Protein AF-A0A1G1GU36-F1 (afdb_monomer)

Sequence (81 aa):
MTTLKRTQMYFPEDMLSELKRKADEEKTTIANIVRIAVSEILEKEKKRNWIEDPLWDMVGASRSKDKDLSVNHDKYLYGKK

Foldseek 3Di:
DDDDDDDDDDDDPVVVVVLVVVCVVVVHDSVVVVVVVVVVVVVVVVVVPPVPDPVVVVVVVDDDPDPCCVPPVCCVVPVDD

Mean predicted aligned error: 14.02 Å

Radius of gyration: 25.7 Å; Cα contacts (8 Å, |Δi|>4): 15; chains: 1; bounding box: 71×29×51 Å

Structure (mmCIF, N/CA/C/O backbone):
data_AF-A0A1G1GU36-F1
#
_entry.id   AF-A0A1G1GU36-F1
#
loop_
_atom_site.group_PDB
_atom_site.id
_atom_site.type_symbol
_atom_site.label_atom_id
_atom_site.label_alt_id
_atom_site.label_comp_id
_atom_site.label_asym_id
_atom_site.l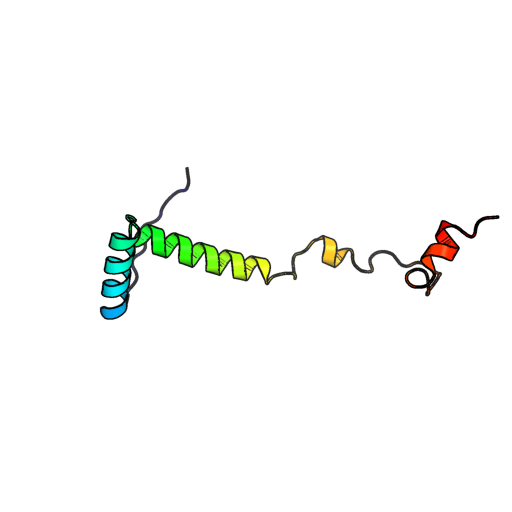abel_entity_id
_atom_site.label_seq_id
_atom_site.pdbx_PDB_ins_code
_atom_site.Cartn_x
_atom_site.Cartn_y
_atom_site.Cartn_z
_atom_site.occupancy
_atom_site.B_iso_or_equiv
_atom_site.auth_seq_id
_atom_site.auth_comp_id
_atom_site.auth_asym_id
_atom_site.auth_atom_id
_atom_site.pdbx_PDB_model_num
ATOM 1 N N . MET A 1 1 ? 4.683 18.795 0.989 1.00 47.66 1 MET A N 1
ATOM 2 C CA . MET A 1 1 ? 3.611 17.882 1.447 1.00 47.66 1 MET A CA 1
ATOM 3 C C . MET A 1 1 ? 2.885 17.359 0.222 1.00 47.66 1 MET A C 1
ATOM 5 O O . MET A 1 1 ? 2.556 18.160 -0.643 1.00 47.66 1 MET A O 1
ATOM 9 N N . THR A 1 2 ? 2.694 16.047 0.101 1.00 76.06 2 THR A N 1
ATOM 10 C CA . THR A 1 2 ? 1.910 15.458 -0.993 1.00 76.06 2 THR A CA 1
ATOM 11 C C . THR A 1 2 ? 0.426 15.754 -0.788 1.00 76.06 2 THR A C 1
ATOM 13 O O . THR A 1 2 ? -0.097 15.631 0.318 1.00 76.06 2 THR A O 1
ATOM 16 N N . THR A 1 3 ? -0.260 16.184 -1.846 1.00 89.12 3 THR A N 1
ATOM 17 C CA . THR A 1 3 ? -1.696 16.477 -1.806 1.00 89.12 3 THR A CA 1
ATOM 18 C C . THR A 1 3 ? -2.489 15.183 -1.992 1.00 89.12 3 THR A C 1
ATOM 20 O O . THR A 1 3 ? -2.303 14.458 -2.967 1.00 89.12 3 THR A O 1
ATOM 23 N N . LEU A 1 4 ? -3.370 14.864 -1.040 1.00 90.00 4 LEU A N 1
ATOM 24 C CA . LEU A 1 4 ? -4.250 13.697 -1.130 1.00 90.00 4 LEU A CA 1
ATOM 25 C C . LEU A 1 4 ? -5.596 14.106 -1.734 1.00 90.00 4 LEU A C 1
ATOM 27 O O . LEU A 1 4 ? -6.211 15.073 -1.289 1.00 90.00 4 LEU A O 1
ATOM 31 N N . LYS A 1 5 ? -6.069 13.348 -2.727 1.00 92.94 5 LYS A N 1
ATOM 32 C CA . LYS A 1 5 ? -7.412 13.499 -3.305 1.00 92.94 5 LYS A CA 1
ATOM 33 C C . LYS A 1 5 ? -8.310 12.347 -2.858 1.00 92.94 5 LYS A C 1
ATOM 35 O O . LYS A 1 5 ? -7.894 11.188 -2.869 1.00 92.94 5 LYS A O 1
ATOM 40 N N . ARG A 1 6 ? -9.552 12.661 -2.474 1.00 93.19 6 ARG A N 1
ATOM 41 C CA . ARG A 1 6 ? -10.558 11.652 -2.113 1.00 93.19 6 ARG A CA 1
ATOM 42 C C . ARG A 1 6 ? -10.943 10.859 -3.360 1.00 93.19 6 ARG A C 1
ATOM 44 O O . ARG A 1 6 ? -11.350 11.451 -4.351 1.00 93.19 6 ARG A O 1
ATOM 51 N N . THR A 1 7 ? -10.854 9.536 -3.271 1.00 92.31 7 THR A N 1
ATOM 52 C CA . THR A 1 7 ? -11.244 8.615 -4.345 1.00 92.31 7 THR A CA 1
ATOM 53 C C . THR A 1 7 ? -12.137 7.529 -3.757 1.00 92.31 7 THR A C 1
ATOM 55 O O . THR A 1 7 ? -11.810 6.979 -2.707 1.00 92.31 7 THR A O 1
ATOM 58 N N . GLN A 1 8 ? -13.278 7.258 -4.391 1.00 93.50 8 GLN A N 1
ATOM 59 C CA . GLN A 1 8 ? -14.196 6.184 -4.005 1.00 93.50 8 GLN A CA 1
ATOM 60 C C . GLN A 1 8 ? -14.036 5.023 -4.984 1.00 93.50 8 GLN A C 1
ATOM 62 O O . GLN A 1 8 ? -14.009 5.241 -6.192 1.00 93.50 8 GLN A O 1
ATOM 67 N N . MET A 1 9 ? -13.901 3.807 -4.461 1.00 91.06 9 MET A N 1
ATOM 68 C CA . MET A 1 9 ? -13.739 2.584 -5.245 1.00 91.06 9 MET A CA 1
ATOM 69 C C . MET A 1 9 ? -14.515 1.459 -4.565 1.00 91.06 9 MET A C 1
ATOM 71 O O . MET A 1 9 ? -14.607 1.430 -3.336 1.00 91.06 9 MET A O 1
ATOM 75 N N . TYR A 1 10 ? -15.052 0.540 -5.360 1.00 94.81 10 TYR A N 1
ATOM 76 C CA . TYR A 1 10 ? -15.718 -0.654 -4.852 1.00 94.81 10 TYR A CA 1
ATOM 77 C C . TYR A 1 10 ? -14.700 -1.780 -4.682 1.00 94.81 10 TYR A C 1
ATOM 79 O O . TYR A 1 10 ? -13.885 -2.019 -5.570 1.00 94.81 10 TYR A O 1
ATOM 87 N N . PHE A 1 11 ? -14.770 -2.467 -3.545 1.00 94.12 11 PHE A N 1
ATOM 88 C CA . PHE A 1 11 ? -13.995 -3.668 -3.252 1.00 94.12 11 PHE A CA 1
ATOM 89 C C . PHE A 1 11 ? -14.964 -4.824 -2.998 1.00 94.12 11 PHE A C 1
ATOM 91 O O . PHE A 1 11 ? -16.012 -4.589 -2.389 1.00 94.12 11 PHE A O 1
ATOM 98 N N . PRO A 1 12 ? -14.623 -6.053 -3.416 1.00 97.69 12 PRO A N 1
ATOM 99 C CA . PRO A 1 12 ? -15.309 -7.250 -2.943 1.00 97.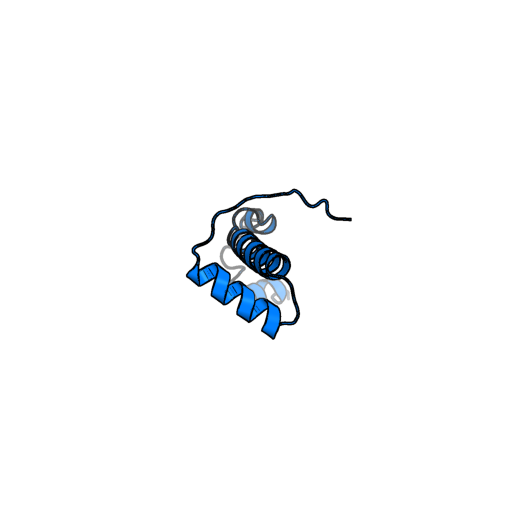69 12 PRO A CA 1
ATOM 100 C C . PRO A 1 12 ? -15.326 -7.312 -1.404 1.00 97.69 12 PRO A C 1
ATOM 102 O O . PRO A 1 12 ? -14.371 -6.885 -0.746 1.00 97.69 12 PRO A O 1
ATOM 105 N N . GLU A 1 13 ? -16.423 -7.7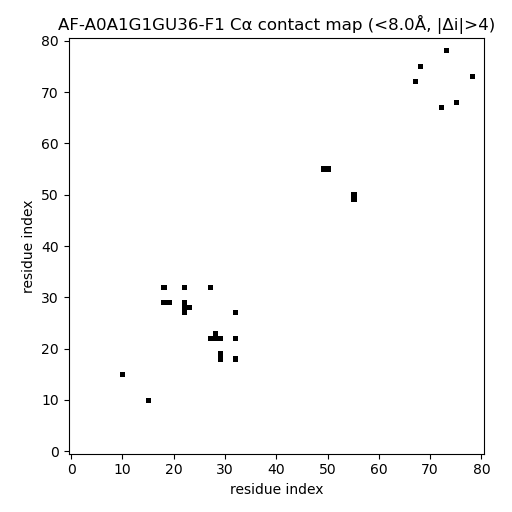92 -0.815 1.00 95.81 13 GLU A N 1
ATOM 106 C CA . GLU A 1 13 ? -16.610 -7.792 0.647 1.00 95.81 13 GLU A CA 1
ATOM 107 C C . GLU A 1 13 ? -15.607 -8.693 1.380 1.00 95.81 13 GLU A C 1
ATOM 109 O O . GLU A 1 13 ? -15.097 -8.337 2.449 1.00 95.81 13 GLU A O 1
ATOM 114 N N . ASP A 1 14 ? -15.295 -9.839 0.783 1.00 97.06 14 ASP A N 1
ATOM 115 C CA . ASP A 1 14 ? -14.266 -10.777 1.226 1.00 97.06 14 ASP A CA 1
ATOM 116 C C . ASP A 1 14 ? -12.888 -10.104 1.240 1.00 97.06 14 ASP A C 1
ATOM 118 O O . ASP A 1 14 ? -12.208 -10.088 2.267 1.00 97.06 14 ASP A O 1
ATOM 122 N N . MET A 1 15 ? -12.530 -9.418 0.153 1.00 95.69 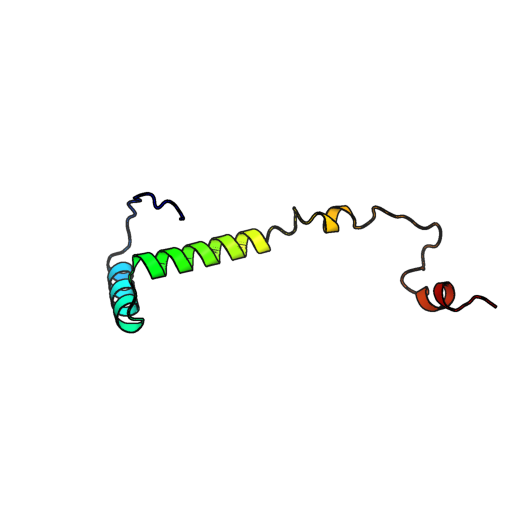15 MET A N 1
ATOM 123 C CA . MET A 1 15 ? -11.272 -8.681 0.048 1.00 95.69 15 MET A CA 1
ATOM 124 C C . MET A 1 15 ? -11.174 -7.556 1.085 1.00 95.69 15 MET A C 1
ATOM 126 O O . MET A 1 15 ? -10.120 -7.348 1.690 1.00 95.69 15 MET A O 1
ATOM 130 N N . LEU A 1 16 ? -12.265 -6.822 1.325 1.00 95.38 16 LEU A N 1
ATOM 131 C CA . LEU A 1 16 ? -12.277 -5.771 2.341 1.00 95.38 16 LEU A CA 1
ATOM 132 C C . LEU A 1 16 ? -12.092 -6.346 3.753 1.00 95.38 16 LEU A C 1
ATOM 134 O O . LEU A 1 16 ? -11.426 -5.729 4.58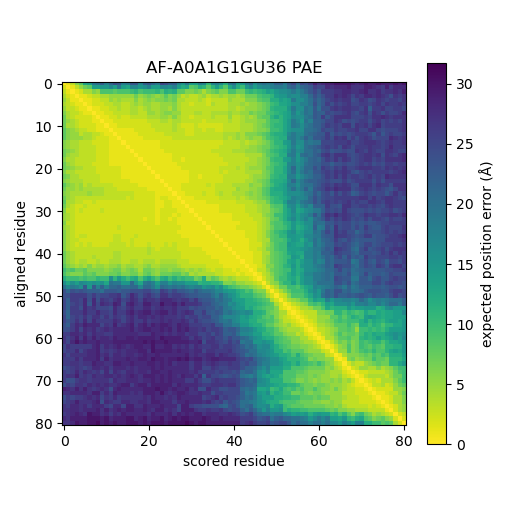7 1.00 95.38 16 LEU A O 1
ATOM 138 N N . SER A 1 17 ? -12.665 -7.520 4.017 1.00 96.38 17 SER A N 1
ATOM 139 C CA . SER A 1 17 ? -12.504 -8.235 5.285 1.00 96.38 17 SER A CA 1
ATOM 140 C C . SER A 1 17 ? -11.054 -8.673 5.501 1.00 96.38 17 SER A C 1
ATOM 142 O O . SER A 1 17 ? -10.494 -8.450 6.576 1.00 96.38 17 SER A O 1
ATOM 144 N N . GLU A 1 18 ? -10.403 -9.200 4.465 1.00 96.56 18 GLU A N 1
ATOM 145 C CA . GLU A 1 18 ? -8.985 -9.559 4.524 1.00 96.56 18 GLU A CA 1
ATOM 146 C C . GLU A 1 18 ? -8.076 -8.343 4.720 1.00 96.56 18 GLU A C 1
ATOM 148 O O . GLU A 1 18 ? -7.161 -8.378 5.546 1.00 96.56 18 GLU A O 1
ATOM 153 N N . LEU A 1 19 ? -8.348 -7.239 4.015 1.00 95.44 19 LEU A N 1
ATOM 154 C CA . LEU A 1 19 ? -7.586 -5.998 4.158 1.00 95.44 19 LEU A CA 1
ATOM 155 C C . LEU A 1 19 ? -7.692 -5.412 5.568 1.00 95.44 19 LEU A C 1
ATOM 157 O O . LEU A 1 19 ? -6.700 -4.890 6.075 1.00 95.44 19 LEU A O 1
ATOM 161 N N . LYS A 1 20 ? -8.864 -5.505 6.210 1.00 96.00 20 LYS A N 1
ATOM 162 C CA . LYS A 1 20 ? -9.048 -5.093 7.611 1.00 96.00 20 LYS A CA 1
ATOM 163 C C . LYS A 1 20 ? -8.178 -5.920 8.548 1.00 96.00 20 LYS A C 1
ATOM 165 O O . LYS A 1 20 ? -7.415 -5.345 9.315 1.00 96.00 20 LYS A O 1
ATOM 170 N N . ARG A 1 21 ? -8.240 -7.250 8.429 1.00 97.25 21 ARG A N 1
ATOM 171 C CA . ARG A 1 21 ? -7.414 -8.157 9.239 1.00 97.25 21 ARG A CA 1
ATOM 172 C C . ARG A 1 21 ? -5.927 -7.839 9.079 1.00 97.25 21 ARG A C 1
ATOM 174 O O . ARG A 1 21 ? -5.216 -7.705 10.068 1.00 97.25 21 ARG A O 1
ATOM 181 N N . LYS A 1 22 ? -5.473 -7.650 7.838 1.00 96.31 22 LYS A N 1
ATOM 182 C CA . LYS A 1 22 ? -4.077 -7.315 7.539 1.00 96.31 22 LYS A CA 1
ATOM 183 C C . LYS A 1 22 ? -3.662 -5.955 8.109 1.00 96.31 22 LYS A C 1
ATOM 185 O O . LYS A 1 22 ? -2.558 -5.818 8.625 1.00 96.31 22 LYS A O 1
ATOM 190 N N . ALA A 1 23 ? -4.542 -4.956 8.043 1.00 97.00 23 ALA A N 1
ATOM 191 C CA . ALA A 1 23 ? -4.287 -3.641 8.624 1.00 97.00 23 ALA A CA 1
ATOM 192 C C . ALA A 1 23 ? -4.112 -3.707 10.149 1.00 97.00 23 ALA A C 1
ATOM 194 O O . ALA A 1 23 ? -3.199 -3.069 10.674 1.00 97.00 23 ALA A O 1
ATOM 195 N N . ASP A 1 24 ? -4.931 -4.510 10.832 1.00 97.19 24 ASP A N 1
ATOM 196 C CA . ASP A 1 24 ? -4.823 -4.725 12.278 1.00 97.19 24 ASP A CA 1
ATOM 197 C C . ASP A 1 24 ? -3.523 -5.457 12.647 1.00 97.19 24 ASP A C 1
ATOM 199 O O . ASP A 1 24 ? -2.810 -5.028 13.557 1.00 97.19 24 ASP A O 1
ATOM 203 N N . GLU A 1 25 ? -3.168 -6.515 11.907 1.00 97.19 25 GLU A N 1
ATOM 204 C CA . GLU A 1 25 ? -1.924 -7.278 12.099 1.00 97.19 25 GLU A CA 1
ATOM 205 C C . GLU A 1 25 ? -0.671 -6.402 11.924 1.00 97.19 25 GLU A C 1
ATOM 207 O O . GLU A 1 25 ? 0.253 -6.456 12.738 1.00 97.19 25 GLU A O 1
ATOM 212 N N . GLU A 1 26 ? -0.655 -5.549 10.898 1.00 94.81 26 GLU A N 1
ATOM 213 C CA . GLU A 1 26 ? 0.466 -4.654 10.580 1.00 94.81 26 GLU A CA 1
ATOM 214 C C . GLU A 1 26 ? 0.423 -3.317 11.349 1.00 94.81 26 GLU A C 1
ATOM 216 O O . GLU A 1 26 ? 1.296 -2.466 11.158 1.00 94.81 26 GLU A O 1
ATOM 221 N N . LYS A 1 27 ? -0.578 -3.109 12.221 1.00 96.62 27 LYS A N 1
ATOM 222 C CA . LYS A 1 27 ? -0.821 -1.847 12.952 1.00 96.62 27 LYS A CA 1
ATOM 223 C C . LYS A 1 27 ? -0.824 -0.623 12.029 1.00 96.62 27 LYS A C 1
ATOM 225 O O . LYS A 1 27 ? -0.243 0.422 12.332 1.00 96.62 27 LYS A O 1
ATOM 230 N N . THR A 1 28 ? -1.471 -0.758 10.879 1.00 96.38 28 THR A N 1
ATOM 231 C CA . THR A 1 28 ? -1.544 0.273 9.843 1.00 96.38 28 THR A CA 1
ATOM 232 C C . THR A 1 28 ? -2.992 0.519 9.417 1.00 96.38 28 THR A C 1
ATOM 234 O O . THR A 1 28 ? -3.934 0.063 10.053 1.00 96.38 28 THR A O 1
ATOM 237 N N . THR A 1 29 ? -3.203 1.297 8.355 1.00 95.94 29 THR A N 1
ATOM 238 C CA . THR A 1 29 ? -4.545 1.540 7.803 1.00 95.94 29 THR A CA 1
ATOM 239 C C . THR A 1 29 ? -4.697 0.873 6.445 1.00 95.94 29 THR A C 1
ATOM 241 O O . THR A 1 29 ? -3.739 0.802 5.674 1.00 95.94 29 THR A O 1
ATOM 244 N N . ILE A 1 30 ? -5.926 0.488 6.090 1.00 94.81 30 ILE A N 1
ATOM 245 C CA . ILE A 1 30 ? -6.256 -0.017 4.745 1.00 94.81 30 ILE A CA 1
ATOM 246 C C . ILE A 1 30 ? -5.778 0.965 3.669 1.00 94.81 30 ILE A C 1
ATOM 248 O O . ILE A 1 30 ? -5.184 0.568 2.673 1.00 94.81 30 ILE A O 1
ATOM 252 N N . ALA A 1 31 ? -5.963 2.270 3.894 1.00 94.25 31 ALA A N 1
ATOM 253 C CA . ALA A 1 31 ? -5.502 3.304 2.973 1.00 94.25 31 ALA A CA 1
ATOM 254 C C . ALA A 1 31 ? -3.974 3.316 2.801 1.00 94.25 31 ALA A C 1
ATOM 256 O O . ALA A 1 31 ? -3.479 3.667 1.733 1.00 94.25 31 ALA A O 1
ATOM 257 N N . ASN A 1 32 ? -3.207 2.970 3.839 1.00 95.06 32 ASN A N 1
ATOM 258 C CA . ASN A 1 32 ? -1.758 2.841 3.728 1.00 95.06 32 ASN A CA 1
ATOM 259 C C . ASN A 1 32 ? -1.368 1.602 2.916 1.00 95.06 32 ASN A C 1
ATOM 261 O O . ASN A 1 32 ? -0.584 1.731 1.981 1.00 95.06 32 ASN A O 1
ATOM 265 N N . ILE A 1 33 ? -1.988 0.452 3.198 1.00 95.88 33 ILE A N 1
ATOM 266 C CA . ILE A 1 33 ? -1.775 -0.794 2.4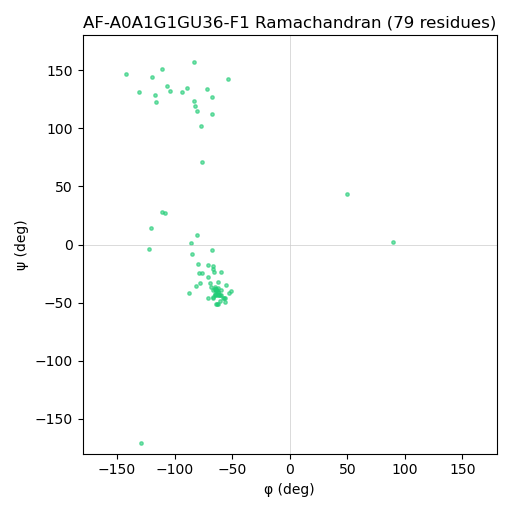42 1.00 95.88 33 ILE A CA 1
ATOM 267 C C . ILE A 1 33 ? -2.075 -0.577 0.957 1.00 95.88 33 ILE A C 1
ATOM 269 O O . ILE A 1 33 ? -1.243 -0.882 0.107 1.00 95.88 33 ILE A O 1
ATOM 273 N N . VAL A 1 34 ? -3.229 0.018 0.638 1.00 94.88 34 VAL A N 1
ATOM 274 C CA . VAL A 1 34 ? -3.625 0.311 -0.747 1.00 94.88 34 VAL A CA 1
ATOM 275 C C . VAL A 1 34 ? -2.633 1.265 -1.411 1.00 94.88 34 VAL A C 1
ATOM 277 O O . VAL A 1 34 ? -2.226 1.022 -2.543 1.00 94.88 34 VAL A O 1
ATOM 280 N N . ARG A 1 35 ? -2.192 2.327 -0.722 1.00 93.94 35 ARG A N 1
ATOM 281 C CA . ARG A 1 35 ? -1.202 3.266 -1.279 1.00 93.94 35 ARG A CA 1
ATOM 282 C C . ARG A 1 35 ? 0.132 2.593 -1.582 1.00 93.94 35 ARG A C 1
ATOM 284 O O . ARG A 1 35 ? 0.683 2.845 -2.648 1.00 93.94 35 ARG A O 1
ATOM 291 N N . ILE A 1 36 ? 0.628 1.747 -0.680 1.00 95.12 36 ILE A N 1
ATOM 292 C CA . ILE A 1 36 ? 1.880 1.009 -0.882 1.00 95.12 36 ILE A CA 1
ATOM 293 C C . ILE A 1 36 ? 1.730 0.052 -2.064 1.00 95.12 36 ILE A C 1
ATOM 295 O O . ILE A 1 36 ? 2.520 0.127 -2.999 1.00 95.12 36 ILE A O 1
ATOM 299 N N . ALA A 1 37 ? 0.677 -0.769 -2.079 1.00 94.44 37 ALA A N 1
ATOM 300 C CA . ALA A 1 37 ? 0.440 -1.736 -3.147 1.00 94.44 37 ALA A CA 1
ATOM 301 C C . ALA A 1 37 ? 0.329 -1.064 -4.526 1.00 94.44 37 ALA A C 1
ATOM 303 O O . ALA A 1 37 ? 0.979 -1.488 -5.480 1.00 94.44 37 ALA A O 1
ATOM 304 N N . VAL A 1 38 ? -0.441 0.026 -4.627 1.00 93.62 38 VAL A N 1
ATOM 305 C CA . VAL A 1 38 ? -0.570 0.798 -5.872 1.00 93.62 38 VAL A CA 1
ATOM 306 C C . VAL A 1 38 ? 0.768 1.423 -6.266 1.00 93.62 38 VAL A C 1
ATOM 308 O O . VAL A 1 38 ? 1.149 1.351 -7.432 1.00 93.62 38 VAL A O 1
ATOM 311 N N . SER A 1 39 ? 1.513 1.996 -5.316 1.00 93.44 39 SER A N 1
ATOM 312 C CA . SER A 1 39 ? 2.834 2.566 -5.597 1.00 93.44 39 SER A CA 1
ATOM 313 C C . SER A 1 39 ? 3.803 1.511 -6.123 1.00 93.44 39 SER A C 1
ATOM 315 O O . SER A 1 39 ? 4.513 1.771 -7.086 1.00 93.44 39 SER A O 1
ATOM 317 N N . GLU A 1 40 ? 3.835 0.318 -5.530 1.00 93.75 40 GLU A N 1
ATOM 318 C CA . GLU A 1 40 ? 4.706 -0.767 -5.981 1.00 93.75 40 GLU A CA 1
ATOM 319 C C . GLU A 1 40 ? 4.360 -1.251 -7.389 1.00 93.75 40 GLU A C 1
ATOM 321 O O . GLU A 1 40 ? 5.266 -1.539 -8.171 1.00 93.75 40 GLU A O 1
ATOM 326 N N . ILE A 1 41 ? 3.069 -1.336 -7.724 1.00 92.69 41 ILE A N 1
ATOM 327 C CA . ILE A 1 41 ? 2.613 -1.701 -9.071 1.00 92.69 41 ILE A CA 1
ATOM 328 C C . ILE A 1 41 ? 3.082 -0.651 -10.083 1.00 92.69 41 ILE A C 1
ATOM 330 O O . ILE A 1 41 ? 3.744 -1.002 -11.058 1.00 92.69 41 ILE A O 1
ATOM 334 N N . LEU A 1 42 ? 2.827 0.632 -9.810 1.00 90.94 42 LEU A N 1
ATOM 335 C CA . LEU A 1 42 ? 3.212 1.724 -10.706 1.00 90.94 42 LEU A CA 1
ATOM 336 C C . LEU A 1 42 ? 4.734 1.832 -10.869 1.00 90.94 42 LEU A C 1
ATOM 338 O O . LEU A 1 42 ? 5.226 2.062 -11.970 1.00 90.94 42 LEU A O 1
ATOM 342 N N . GLU A 1 43 ? 5.505 1.635 -9.799 1.00 89.56 43 GLU A N 1
ATOM 343 C CA . GLU A 1 43 ? 6.970 1.632 -9.876 1.00 89.56 43 GLU A CA 1
ATOM 344 C C . GLU A 1 43 ? 7.508 0.425 -10.658 1.00 89.56 43 GLU A C 1
ATOM 346 O O . GLU A 1 43 ? 8.470 0.558 -11.416 1.00 89.56 43 GLU A O 1
ATOM 351 N N . LYS A 1 44 ? 6.883 -0.754 -10.533 1.00 85.56 44 LYS A N 1
ATOM 352 C CA . LYS A 1 44 ? 7.230 -1.926 -11.354 1.00 85.56 44 LYS A CA 1
ATOM 353 C C . LYS A 1 44 ? 6.936 -1.692 -12.836 1.00 85.56 44 LYS A C 1
ATOM 355 O O . LYS A 1 44 ? 7.731 -2.116 -13.672 1.00 85.56 44 LYS A O 1
ATOM 360 N N . GLU A 1 45 ? 5.836 -1.020 -13.164 1.00 79.25 45 GLU A N 1
ATOM 361 C CA . GLU A 1 45 ? 5.497 -0.652 -14.543 1.00 79.25 45 GLU A CA 1
ATOM 362 C C . GLU A 1 45 ? 6.479 0.372 -15.117 1.00 79.25 45 GLU A C 1
ATOM 364 O O . GLU A 1 45 ? 7.022 0.147 -16.198 1.00 79.25 45 GLU A O 1
ATOM 369 N N . LYS A 1 46 ? 6.810 1.430 -14.365 1.00 78.00 46 LYS A N 1
ATOM 370 C CA . LYS A 1 46 ? 7.839 2.403 -14.769 1.00 78.00 46 LYS A CA 1
ATOM 371 C C . LYS A 1 46 ? 9.187 1.738 -15.033 1.00 78.00 46 LYS A C 1
ATOM 373 O O . LYS A 1 46 ? 9.796 1.991 -16.061 1.00 78.00 46 LYS A O 1
ATOM 378 N N . LYS A 1 47 ? 9.631 0.841 -14.145 1.00 69.81 47 LYS A N 1
ATOM 379 C CA . LYS A 1 47 ? 10.893 0.099 -14.321 1.00 69.81 47 LYS A CA 1
ATOM 380 C C . LYS A 1 47 ? 10.875 -0.869 -15.504 1.00 69.81 47 LYS A C 1
ATOM 382 O O . LYS A 1 47 ? 11.938 -1.233 -15.990 1.00 69.81 47 LYS A O 1
ATOM 387 N N . ARG A 1 48 ? 9.703 -1.335 -15.947 1.00 61.03 48 ARG A N 1
ATOM 388 C CA . ARG A 1 48 ? 9.577 -2.166 -17.156 1.00 61.03 48 ARG A CA 1
ATOM 389 C C . ARG A 1 48 ? 9.636 -1.343 -18.441 1.00 61.03 48 ARG A C 1
ATOM 391 O O . ARG A 1 48 ? 10.044 -1.891 -19.462 1.00 61.03 48 ARG A O 1
ATOM 398 N N . ASN A 1 49 ? 9.302 -0.055 -18.394 1.00 57.31 49 ASN A N 1
ATOM 399 C CA . ASN A 1 49 ? 9.506 0.875 -19.502 1.00 57.31 49 ASN A CA 1
ATOM 400 C C . ASN A 1 49 ? 10.988 1.278 -19.618 1.00 57.31 49 ASN A C 1
ATOM 402 O O . ASN A 1 49 ? 11.363 2.419 -19.389 1.00 57.31 49 ASN A O 1
ATOM 406 N N . TRP A 1 50 ? 11.835 0.339 -20.048 1.00 54.12 50 TRP A N 1
ATOM 407 C CA . TRP A 1 50 ? 13.214 0.610 -20.495 1.00 54.12 50 TRP A CA 1
ATOM 408 C C . TRP A 1 50 ? 13.281 1.429 -21.798 1.00 54.12 50 TRP A C 1
ATOM 410 O O . TRP A 1 50 ? 14.360 1.779 -22.260 1.00 54.12 50 TRP A O 1
ATOM 420 N N . ILE A 1 51 ? 12.129 1.710 -22.411 1.00 55.09 51 ILE A N 1
ATOM 421 C CA . ILE A 1 51 ? 11.998 2.417 -23.691 1.00 55.09 51 ILE A CA 1
ATOM 422 C C . ILE A 1 51 ? 12.338 3.913 -23.574 1.00 55.09 51 ILE A C 1
ATOM 424 O O . ILE A 1 51 ? 12.645 4.530 -24.585 1.00 55.09 51 ILE A O 1
ATOM 428 N N . GLU A 1 52 ? 12.350 4.485 -22.366 1.00 56.56 52 GLU A N 1
ATOM 429 C CA . GLU A 1 52 ? 12.734 5.886 -22.124 1.00 56.56 52 GLU A CA 1
ATOM 430 C C . GLU A 1 52 ? 14.071 6.016 -21.369 1.00 56.56 52 GLU A C 1
ATOM 432 O O . GLU A 1 52 ? 14.267 6.972 -20.622 1.00 56.56 52 GLU A O 1
ATOM 437 N N . ASP A 1 53 ? 14.993 5.055 -21.495 1.00 58.47 53 ASP A N 1
ATOM 438 C CA . ASP A 1 53 ? 16.344 5.227 -20.950 1.00 58.47 53 ASP A CA 1
ATOM 439 C C . ASP A 1 53 ? 17.186 6.084 -21.924 1.00 58.47 53 ASP A C 1
ATOM 441 O O . ASP A 1 53 ? 17.473 5.631 -23.035 1.00 58.47 53 ASP A O 1
ATOM 445 N N . PRO A 1 54 ? 17.627 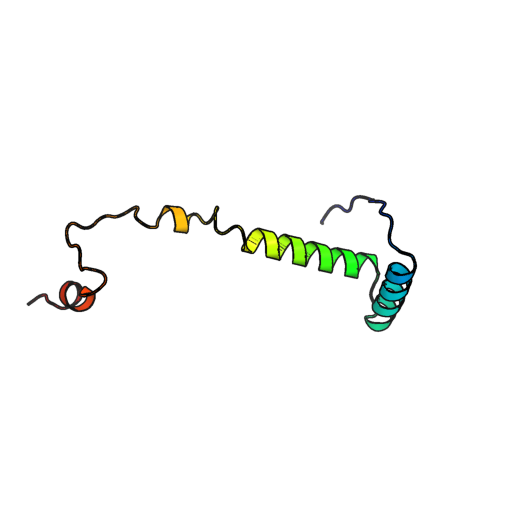7.304 -21.547 1.00 62.09 54 PRO A N 1
ATOM 446 C CA . PRO A 1 54 ? 18.454 8.151 -22.411 1.00 62.09 54 PRO A CA 1
ATOM 447 C C . PRO A 1 54 ? 19.779 7.489 -22.808 1.00 62.09 54 PRO A C 1
ATOM 449 O O . PRO A 1 54 ? 20.369 7.845 -23.826 1.00 62.09 54 PRO A O 1
ATOM 452 N N . LEU A 1 55 ? 20.264 6.526 -22.014 1.00 68.00 55 LEU A N 1
ATOM 453 C CA . LEU A 1 55 ? 21.449 5.735 -22.338 1.00 68.00 55 LEU A CA 1
ATOM 454 C C . LEU A 1 55 ? 21.148 4.667 -23.395 1.00 68.00 55 LEU A C 1
ATOM 456 O O . LEU A 1 55 ? 22.059 4.275 -24.123 1.00 68.00 55 LEU A O 1
ATOM 460 N N . TRP A 1 56 ? 19.894 4.224 -23.521 1.00 63.81 56 TRP A N 1
ATOM 461 C CA . TRP A 1 56 ? 19.473 3.292 -24.568 1.00 63.81 56 TRP A CA 1
ATOM 462 C C . TRP A 1 56 ? 19.553 3.935 -25.955 1.00 63.81 56 TRP A C 1
ATOM 464 O O . TRP A 1 56 ? 20.071 3.314 -26.881 1.00 63.81 56 TRP A O 1
ATOM 474 N N . ASP A 1 57 ? 19.192 5.216 -26.072 1.00 64.19 57 ASP A N 1
ATOM 475 C CA . ASP A 1 57 ? 19.380 6.002 -27.303 1.00 64.19 57 ASP A CA 1
ATOM 476 C C . ASP A 1 57 ? 20.863 6.250 -27.640 1.00 64.19 57 ASP A C 1
ATOM 478 O O . ASP A 1 57 ? 21.220 6.517 -28.790 1.00 64.19 57 ASP A O 1
ATOM 482 N N . MET A 1 58 ? 21.760 6.141 -26.654 1.00 65.44 58 MET A N 1
ATOM 483 C CA . MET A 1 58 ? 23.206 6.242 -26.874 1.00 65.44 58 MET A CA 1
ATOM 484 C C . MET A 1 58 ? 23.815 4.942 -27.423 1.00 65.44 58 MET A C 1
ATOM 486 O O . MET A 1 58 ? 24.930 4.963 -27.962 1.00 65.44 58 MET A O 1
ATOM 490 N N . VAL A 1 59 ? 23.112 3.806 -27.331 1.00 64.94 59 VAL A N 1
ATOM 491 C CA . VAL A 1 59 ? 23.589 2.521 -27.855 1.00 64.94 59 VAL A CA 1
ATOM 492 C C . VAL A 1 59 ? 23.630 2.581 -29.386 1.00 64.94 59 VAL A C 1
ATOM 494 O O . VAL A 1 59 ? 22.613 2.652 -30.065 1.00 64.94 59 VAL A O 1
ATOM 497 N N . GLY A 1 60 ? 24.839 2.545 -29.954 1.00 65.94 60 GLY A N 1
ATOM 498 C CA . GLY A 1 60 ? 25.057 2.642 -31.405 1.00 65.94 60 GLY A CA 1
ATOM 499 C C . GLY A 1 60 ? 25.235 4.067 -31.945 1.00 65.94 60 GLY A C 1
ATOM 500 O O . GLY A 1 60 ? 25.456 4.227 -33.148 1.00 65.94 60 GLY A O 1
ATOM 501 N N . ALA A 1 61 ? 25.220 5.088 -31.077 1.00 69.44 61 ALA A N 1
ATOM 502 C CA . ALA A 1 61 ? 25.480 6.484 -31.445 1.00 69.44 61 ALA A CA 1
ATOM 503 C C . ALA A 1 61 ? 26.933 6.738 -31.898 1.00 69.44 61 ALA A C 1
ATOM 505 O O . ALA A 1 61 ? 27.213 7.719 -32.585 1.00 69.44 61 ALA A O 1
ATOM 506 N N . SER A 1 62 ? 27.862 5.838 -31.559 1.00 63.75 62 SER A N 1
ATOM 507 C CA . SER A 1 62 ? 29.246 5.872 -32.033 1.00 63.75 62 SER A CA 1
ATOM 508 C C . SER A 1 62 ? 29.555 4.628 -32.863 1.00 63.75 62 SER A C 1
ATOM 510 O O . SER A 1 62 ? 29.310 3.501 -32.433 1.00 63.75 62 SER A O 1
ATOM 512 N N . ARG A 1 63 ? 30.105 4.830 -34.064 1.00 66.19 63 ARG A N 1
ATOM 513 C CA . ARG A 1 63 ? 30.648 3.762 -34.912 1.00 66.19 63 ARG A CA 1
ATOM 514 C C . ARG A 1 63 ? 32.139 3.972 -35.079 1.00 66.19 63 ARG A C 1
ATOM 516 O O . ARG A 1 63 ? 32.570 4.995 -35.605 1.00 66.19 63 ARG A O 1
ATOM 523 N N . SER A 1 64 ? 32.911 2.969 -34.688 1.00 70.50 64 SER A N 1
ATOM 524 C CA . SER A 1 64 ? 34.307 2.871 -35.094 1.00 70.50 64 SER A CA 1
ATOM 525 C C . SER A 1 64 ? 34.420 2.229 -36.480 1.00 70.50 64 SER A C 1
ATOM 527 O O . SER A 1 64 ? 33.524 1.502 -36.915 1.00 70.50 64 SER A O 1
ATOM 529 N N . LYS A 1 65 ? 35.530 2.486 -37.179 1.00 68.62 65 LYS A N 1
ATOM 530 C CA . LYS A 1 65 ? 35.888 1.768 -38.415 1.00 68.62 65 LYS A CA 1
ATOM 531 C C . LYS A 1 65 ? 36.308 0.323 -38.129 1.00 68.62 65 LYS A C 1
ATOM 533 O O . LYS A 1 65 ? 36.123 -0.543 -38.983 1.00 68.62 65 LYS A O 1
ATOM 538 N N . ASP A 1 66 ? 36.836 0.079 -36.934 1.00 70.75 66 ASP A N 1
ATOM 539 C CA . ASP A 1 66 ? 37.285 -1.231 -36.479 1.00 70.75 66 ASP A CA 1
ATOM 540 C C . ASP A 1 66 ? 36.091 -2.041 -35.960 1.00 70.75 66 ASP A C 1
ATOM 542 O O . ASP A 1 66 ? 35.387 -1.629 -35.035 1.00 70.75 66 ASP A O 1
ATOM 546 N N . LYS A 1 67 ? 35.829 -3.184 -36.601 1.00 71.44 67 LYS A N 1
ATOM 547 C CA . LYS A 1 67 ? 34.623 -4.000 -36.373 1.00 71.44 67 LYS A CA 1
ATOM 548 C C . LYS A 1 67 ? 34.746 -4.970 -35.193 1.00 71.44 67 LYS A C 1
ATOM 550 O O . LYS A 1 67 ? 33.760 -5.599 -34.828 1.00 71.44 67 LYS A O 1
ATOM 555 N N . ASP A 1 68 ? 35.934 -5.101 -34.614 1.00 78.88 68 ASP A N 1
ATOM 556 C CA . ASP A 1 68 ? 36.300 -6.099 -33.606 1.00 78.88 68 ASP A CA 1
ATOM 557 C C 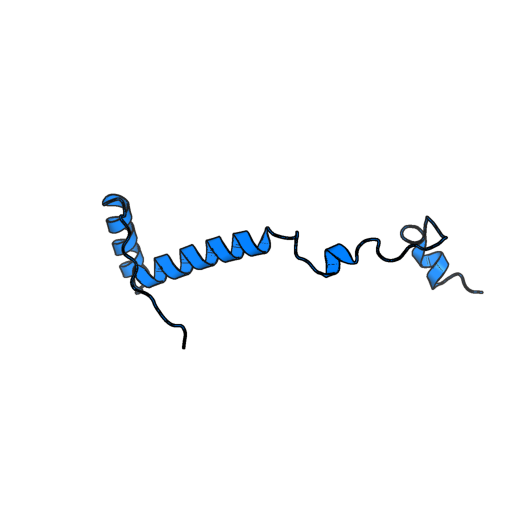. ASP A 1 68 ? 36.769 -5.479 -32.280 1.00 78.88 68 ASP A C 1
ATOM 559 O O . ASP A 1 68 ? 37.299 -6.184 -31.424 1.00 78.88 68 ASP A O 1
ATOM 563 N N . LEU A 1 69 ? 36.534 -4.179 -32.071 1.00 75.44 69 LEU A N 1
ATOM 564 C CA . LEU A 1 69 ? 36.924 -3.468 -30.848 1.00 75.44 69 LEU A CA 1
ATOM 565 C C . LEU A 1 69 ? 36.379 -4.101 -29.565 1.00 75.44 69 LEU A C 1
ATOM 567 O O . LEU A 1 69 ? 37.067 -4.086 -28.553 1.00 75.44 69 LEU A O 1
ATOM 571 N N . SER A 1 70 ? 35.172 -4.667 -29.591 1.00 74.56 70 SER A N 1
ATOM 572 C CA . SER A 1 70 ? 34.592 -5.342 -28.423 1.00 74.56 70 SER A CA 1
ATOM 573 C C . SER A 1 70 ? 35.309 -6.652 -28.084 1.00 74.56 70 SER A C 1
ATOM 575 O O . SER A 1 70 ? 35.440 -6.995 -26.910 1.00 74.56 70 SER A O 1
ATOM 577 N N . VAL A 1 71 ? 35.813 -7.363 -29.095 1.00 78.44 71 VAL A N 1
ATOM 578 C CA . VAL A 1 71 ? 36.452 -8.681 -28.959 1.00 78.44 71 VAL A CA 1
ATOM 579 C C . VAL A 1 71 ? 37.942 -8.545 -28.658 1.00 78.44 71 VAL A C 1
ATOM 581 O O . VAL A 1 71 ? 38.465 -9.242 -27.798 1.00 78.44 71 VAL A O 1
ATOM 584 N N . ASN A 1 72 ? 38.615 -7.614 -29.331 1.00 79.94 72 ASN A N 1
ATOM 585 C CA . ASN A 1 72 ? 40.062 -7.436 -29.268 1.00 79.94 72 ASN A CA 1
ATOM 586 C C . ASN A 1 72 ? 40.465 -6.170 -28.497 1.00 79.94 72 ASN A C 1
ATOM 588 O O . ASN A 1 72 ? 41.529 -5.610 -28.759 1.00 79.94 72 ASN A O 1
ATOM 592 N N . HIS A 1 73 ? 39.634 -5.704 -27.557 1.00 78.31 73 HIS A N 1
ATOM 593 C CA . HIS A 1 73 ? 39.847 -4.453 -26.815 1.00 78.31 73 HIS A CA 1
ATOM 594 C C . HIS A 1 73 ? 41.252 -4.357 -26.202 1.00 78.31 73 HIS A C 1
ATOM 596 O O . HIS A 1 73 ? 41.888 -3.311 -26.317 1.00 78.31 73 HIS A O 1
ATOM 602 N N . ASP A 1 74 ? 41.788 -5.456 -25.664 1.00 78.31 74 ASP A N 1
ATOM 603 C CA . ASP A 1 74 ? 43.140 -5.506 -25.091 1.00 78.31 74 ASP A CA 1
ATOM 604 C C . ASP A 1 74 ? 44.237 -5.150 -26.100 1.00 78.31 74 ASP A C 1
ATOM 606 O O . ASP A 1 74 ? 45.173 -4.418 -25.781 1.00 78.31 74 ASP A O 1
ATOM 610 N N . LYS A 1 75 ? 44.107 -5.589 -27.355 1.00 81.00 75 LYS A N 1
ATOM 611 C CA . LYS A 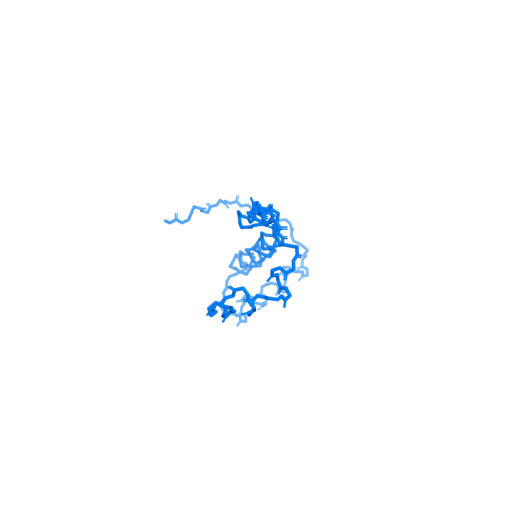1 75 ? 45.048 -5.238 -28.427 1.00 81.00 75 LYS A CA 1
ATOM 612 C C . LYS A 1 75 ? 45.023 -3.738 -28.719 1.00 81.00 75 LYS A C 1
ATOM 614 O O . LYS A 1 75 ? 46.067 -3.151 -28.984 1.00 81.00 75 LYS A O 1
ATOM 619 N N . TYR A 1 76 ? 43.851 -3.112 -28.680 1.00 75.06 76 TYR A N 1
ATOM 620 C CA . TYR A 1 76 ? 43.705 -1.681 -28.956 1.00 75.06 76 TYR A CA 1
ATOM 621 C C . TYR A 1 76 ? 44.130 -0.804 -27.773 1.00 75.06 76 TYR A C 1
ATOM 623 O O . TYR A 1 76 ? 44.676 0.278 -27.984 1.00 75.06 76 TYR A O 1
ATOM 631 N N . LEU A 1 77 ? 43.915 -1.273 -26.542 1.00 77.69 77 LEU A N 1
ATOM 632 C CA . LEU A 1 77 ? 44.280 -0.552 -25.322 1.00 77.69 77 LEU A CA 1
ATOM 633 C C . LEU A 1 77 ? 45.764 -0.713 -24.964 1.00 77.69 77 LEU A C 1
ATOM 635 O O . LEU A 1 77 ? 46.385 0.248 -24.515 1.00 77.69 77 LEU A O 1
ATOM 639 N N . TYR A 1 78 ? 46.347 -1.889 -25.210 1.00 80.25 78 TYR A N 1
ATOM 640 C CA . TYR A 1 78 ? 47.691 -2.244 -24.737 1.00 80.25 78 TYR A CA 1
ATOM 641 C C . TYR A 1 78 ? 48.679 -2.637 -25.847 1.00 80.25 78 TYR A C 1
ATOM 643 O O . TYR A 1 78 ? 49.856 -2.850 -25.572 1.00 80.25 78 TYR A O 1
ATOM 651 N N . GLY A 1 79 ? 48.252 -2.706 -27.111 1.00 67.31 79 GLY A N 1
ATOM 652 C CA . GLY A 1 79 ? 49.099 -3.116 -28.241 1.00 67.31 79 GLY A CA 1
ATOM 653 C C . GLY A 1 79 ? 50.020 -2.035 -28.815 1.00 67.31 79 GLY A C 1
ATOM 654 O O . GLY A 1 79 ? 50.639 -2.272 -29.851 1.00 67.31 79 GLY A O 1
ATOM 655 N N . LYS A 1 80 ? 50.131 -0.858 -28.186 1.00 59.50 80 LYS A N 1
ATOM 656 C CA . LYS A 1 80 ? 51.138 0.142 -28.573 1.00 59.50 80 LYS A CA 1
ATOM 657 C C . LYS A 1 80 ? 52.513 -0.269 -28.038 1.00 59.50 80 LYS A C 1
ATOM 659 O O . LYS A 1 80 ? 52.811 -0.063 -26.864 1.00 59.50 80 LYS A O 1
ATOM 664 N N . LYS A 1 81 ? 53.345 -0.808 -28.927 1.00 54.38 81 LYS A N 1
ATOM 665 C CA . LYS A 1 81 ? 54.797 -0.608 -28.899 1.00 54.38 81 LYS A CA 1
ATOM 666 C C . LYS A 1 81 ? 55.167 0.386 -29.986 1.00 54.38 81 LYS A C 1
ATOM 668 O O . LYS A 1 81 ? 54.574 0.273 -31.081 1.00 54.38 81 LYS A O 1
#

Solvent-accessible surface area (backbone atoms only — not comparable to full-atom values): 5299 Å² total; per-residue (Å²): 132,88,85,85,77,93,78,90,80,91,70,59,70,67,58,51,51,52,42,50,56,49,16,62,75,69,75,54,47,56,71,53,54,52,50,51,55,54,49,53,53,54,52,53,50,56,68,66,52,63,87,77,39,77,68,58,71,51,64,78,72,70,80,73,91,64,90,50,53,88,81,46,40,65,56,75,75,63,57,81,125

Nearest PDB structures (foldseek):
  6sbx-assembly1_C  TM=7.063E-01  e=3.057E-02  Myxococcus xanthus

Secondary structure (DSSP, 8-state):
-PPP--------HHHHHHHHHHHHHTTS-HHHHHHHHHHHHHHHHHHH-GGG-TTTTTTTS---S-TTTTTSHHHHHH---

pLDDT: mean 81.87, std 14.44, range [47.66, 97.69]